Protein AF-A0AAD5PTS5-F1 (afdb_monomer_lite)

Secondary structure (DSSP, 8-state):
-PPP--EEEEE--EES-TTT--EEEEEEEEE-STTTTTSPPEEEEEEEESS--SSTHHHHHHHHHHHHHHHHH----

Organism: NCBI:txid1820382

Structure (mmCIF, N/CA/C/O backbone):
data_AF-A0AAD5PTS5-F1
#
_entry.id   AF-A0AAD5PTS5-F1
#
loop_
_atom_site.group_PDB
_atom_site.id
_atom_site.type_symbol
_atom_site.l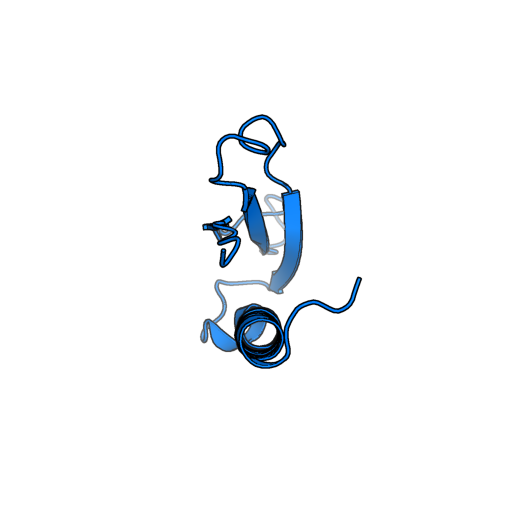abel_atom_id
_atom_site.label_alt_id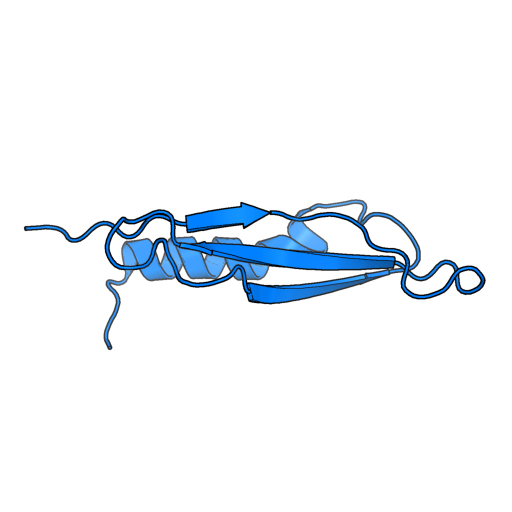
_atom_site.label_comp_id
_atom_site.label_asym_id
_atom_site.label_entity_id
_atom_site.label_seq_id
_atom_site.pdbx_PDB_ins_code
_atom_site.Cartn_x
_atom_site.Cartn_y
_atom_site.Cartn_z
_atom_site.occupancy
_atom_site.B_iso_or_equiv
_atom_site.auth_seq_id
_atom_site.auth_comp_id
_atom_site.auth_asym_id
_atom_site.auth_atom_id
_atom_site.pdbx_PDB_model_num
ATOM 1 N N . MET A 1 1 ? -14.516 -4.123 24.711 1.00 53.06 1 MET A N 1
ATOM 2 C CA . MET A 1 1 ? -14.907 -3.299 23.547 1.00 53.06 1 MET A CA 1
ATOM 3 C C . MET A 1 1 ? -13.822 -3.466 22.488 1.00 53.06 1 MET A C 1
ATOM 5 O O . MET A 1 1 ? -12.661 -3.263 22.825 1.00 53.06 1 MET A O 1
ATOM 9 N N . LEU A 1 2 ? -14.151 -3.933 21.280 1.00 58.25 2 LEU A N 1
ATOM 10 C CA . LEU A 1 2 ? -13.171 -4.066 20.192 1.00 58.25 2 LEU A CA 1
ATOM 11 C C . LEU A 1 2 ? -12.824 -2.666 19.673 1.00 58.25 2 LEU A C 1
ATOM 13 O O . LEU A 1 2 ? -13.722 -1.917 19.297 1.00 58.25 2 LEU A O 1
ATOM 17 N N . LYS A 1 3 ? -11.538 -2.301 19.689 1.00 73.44 3 LYS A N 1
ATOM 18 C CA . LYS A 1 3 ? -11.055 -1.081 19.032 1.00 73.44 3 LYS A CA 1
ATOM 19 C C . LYS A 1 3 ? -10.801 -1.418 17.567 1.00 73.44 3 LYS A C 1
ATOM 21 O O . LYS A 1 3 ? -9.978 -2.280 17.277 1.00 73.44 3 LYS A O 1
ATOM 26 N N . VAL A 1 4 ? -11.542 -0.776 16.672 1.00 81.94 4 VAL A N 1
ATOM 27 C CA . VAL A 1 4 ? -11.354 -0.891 15.223 1.00 81.94 4 VAL A CA 1
ATOM 28 C C . VAL A 1 4 ? -10.441 0.246 14.785 1.00 81.94 4 VAL A C 1
ATOM 30 O O . VAL A 1 4 ? -10.674 1.383 15.189 1.00 81.94 4 VAL A O 1
ATOM 33 N N . ILE A 1 5 ? -9.423 -0.074 13.984 1.00 84.69 5 ILE A N 1
ATOM 34 C CA . ILE A 1 5 ? -8.583 0.914 13.304 1.00 84.69 5 ILE A CA 1
ATOM 35 C C . ILE A 1 5 ? -8.885 0.830 11.808 1.00 84.69 5 ILE A C 1
ATOM 37 O O . ILE A 1 5 ? -8.900 -0.260 11.237 1.00 84.69 5 ILE A O 1
ATOM 41 N N . ARG A 1 6 ? -9.161 1.969 11.182 1.00 89.19 6 ARG A N 1
ATOM 42 C CA . ARG A 1 6 ? -9.493 2.108 9.765 1.00 89.19 6 ARG A CA 1
ATOM 43 C C . ARG A 1 6 ? -8.425 2.931 9.068 1.00 89.19 6 ARG A C 1
ATOM 45 O O . ARG A 1 6 ? -8.011 3.988 9.547 1.00 89.19 6 ARG A O 1
ATOM 52 N N . PHE A 1 7 ? -8.050 2.461 7.890 1.00 89.62 7 PHE A N 1
ATOM 53 C CA . PHE A 1 7 ? -7.052 3.083 7.039 1.00 89.62 7 PHE A CA 1
ATOM 54 C C . PHE A 1 7 ? -7.628 3.326 5.648 1.00 89.62 7 PHE A C 1
ATOM 56 O O . PHE A 1 7 ? -8.469 2.565 5.170 1.00 89.62 7 PHE A O 1
ATOM 63 N N . LEU A 1 8 ? -7.147 4.378 4.999 1.00 92.75 8 LEU A N 1
ATOM 64 C CA . LEU A 1 8 ? -7.288 4.599 3.568 1.00 92.75 8 LEU A CA 1
ATOM 65 C C . LEU A 1 8 ? -5.962 4.227 2.915 1.00 92.75 8 LEU A C 1
ATOM 67 O O . LEU A 1 8 ? -4.927 4.792 3.273 1.00 92.75 8 LEU A O 1
ATOM 71 N N . ILE A 1 9 ? -6.010 3.290 1.973 1.00 92.75 9 ILE A N 1
ATOM 72 C CA . ILE A 1 9 ? -4.849 2.850 1.203 1.00 92.75 9 ILE A CA 1
ATOM 73 C C . ILE A 1 9 ? -4.978 3.386 -0.217 1.00 92.75 9 ILE A C 1
ATOM 75 O O . ILE A 1 9 ? -6.042 3.268 -0.826 1.00 92.75 9 ILE A O 1
ATOM 79 N N . ASN A 1 10 ? -3.905 3.978 -0.733 1.00 91.44 10 ASN A N 1
ATOM 80 C CA . ASN A 1 10 ? -3.844 4.484 -2.097 1.00 91.44 10 ASN A CA 1
ATOM 81 C C . ASN A 1 10 ? -2.540 4.066 -2.778 1.00 91.44 10 ASN A C 1
ATOM 83 O O . ASN A 1 10 ? -1.496 3.976 -2.134 1.00 91.44 10 ASN A O 1
ATOM 87 N N . THR A 1 11 ? -2.603 3.843 -4.087 1.00 89.69 11 THR A N 1
ATOM 88 C CA . THR A 1 11 ? -1.440 3.517 -4.915 1.00 89.69 11 THR A CA 1
ATOM 89 C C . THR A 1 11 ? -1.592 4.235 -6.246 1.00 89.69 11 THR A C 1
ATOM 91 O O . THR A 1 11 ? -2.576 3.996 -6.945 1.00 89.69 11 THR A O 1
ATOM 94 N N . ASP A 1 12 ? -0.636 5.084 -6.612 1.00 85.31 12 ASP A N 1
ATOM 95 C CA . ASP A 1 12 ? -0.631 5.755 -7.914 1.00 85.31 12 ASP A CA 1
ATOM 96 C C . ASP A 1 12 ? 0.784 5.811 -8.494 1.00 85.31 12 ASP A C 1
ATOM 98 O O . ASP A 1 12 ? 1.763 5.834 -7.749 1.00 85.31 12 ASP A O 1
ATOM 102 N N . GLY A 1 13 ? 0.892 5.785 -9.820 1.00 85.25 13 GLY A N 1
ATOM 103 C CA . GLY A 1 13 ? 2.168 5.791 -10.527 1.00 85.25 13 GLY A CA 1
ATOM 104 C C . GLY A 1 13 ? 2.736 7.200 -10.643 1.00 85.25 13 GLY A C 1
ATOM 105 O O . GLY A 1 13 ? 2.099 8.093 -11.197 1.00 85.25 13 GLY A O 1
ATOM 106 N N . LEU A 1 14 ? 3.965 7.394 -10.173 1.00 88.25 14 LEU A N 1
ATOM 107 C CA . LEU A 1 14 ? 4.692 8.657 -10.265 1.00 88.25 14 LEU A CA 1
ATOM 108 C C . LEU A 1 14 ? 5.959 8.470 -11.099 1.00 88.25 14 LEU A C 1
ATOM 110 O O . LEU A 1 14 ? 6.806 7.630 -10.795 1.00 88.25 14 LEU A O 1
ATOM 114 N N . SER A 1 15 ? 6.118 9.283 -12.142 1.00 86.62 15 SER A N 1
ATOM 115 C CA . SER A 1 15 ? 7.362 9.331 -12.914 1.00 86.62 15 SER A CA 1
ATOM 116 C C . SER A 1 15 ? 8.482 9.947 -12.077 1.00 86.62 15 SER A C 1
ATOM 118 O O . SER A 1 15 ? 8.353 11.079 -11.611 1.00 86.62 15 SER A O 1
ATOM 120 N N . VAL A 1 16 ? 9.602 9.235 -11.930 1.00 82.50 16 VAL A N 1
ATOM 121 C CA . VAL A 1 16 ? 10.747 9.694 -11.118 1.00 82.50 16 VAL A CA 1
ATOM 122 C C . VAL A 1 16 ? 11.560 10.759 -11.856 1.00 82.50 16 VAL A C 1
ATOM 124 O O . VAL A 1 16 ? 11.999 11.741 -11.265 1.00 82.50 16 VAL A O 1
ATOM 127 N N . ALA A 1 17 ? 11.752 10.590 -13.167 1.00 81.56 17 ALA A N 1
ATOM 128 C CA . ALA A 1 17 ? 12.426 11.566 -14.016 1.00 81.56 17 ALA A CA 1
ATOM 129 C C . ALA A 1 17 ? 11.881 11.505 -15.447 1.00 81.56 17 ALA A C 1
ATOM 131 O O . ALA A 1 17 ? 11.631 10.426 -15.980 1.00 81.56 17 ALA A O 1
ATOM 132 N N . LYS A 1 18 ? 11.747 12.670 -16.097 1.00 69.75 18 LYS A N 1
ATOM 133 C CA . LYS A 1 18 ? 11.129 12.814 -17.432 1.00 69.75 18 LYS A CA 1
ATOM 134 C C . LYS A 1 18 ? 11.739 11.926 -18.528 1.00 69.75 18 LYS A C 1
ATOM 136 O O . LYS A 1 18 ? 11.039 11.616 -19.481 1.00 69.75 18 LYS A O 1
ATOM 141 N N . ALA A 1 19 ? 13.011 11.542 -18.412 1.00 73.31 19 ALA A N 1
ATOM 142 C CA . ALA A 1 19 ? 13.747 10.841 -19.468 1.00 73.31 19 ALA A CA 1
ATOM 143 C C . ALA A 1 19 ? 14.136 9.388 -19.134 1.00 73.31 19 ALA A C 1
ATOM 145 O O . ALA A 1 19 ? 14.656 8.697 -20.002 1.00 73.31 19 ALA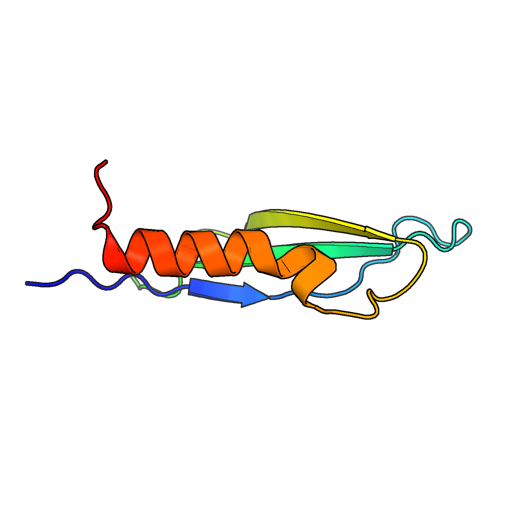 A O 1
ATOM 146 N N . SER A 1 20 ? 13.911 8.903 -17.905 1.00 77.12 20 SER A N 1
ATOM 147 C CA . SER A 1 20 ? 14.371 7.562 -17.502 1.00 77.12 20 SER A CA 1
ATOM 148 C C . SER A 1 20 ? 13.376 6.444 -17.815 1.00 77.12 20 SER A C 1
ATOM 150 O O . SER A 1 20 ? 13.729 5.272 -17.720 1.00 77.12 20 SER A O 1
ATOM 152 N N . GLY A 1 21 ? 12.114 6.787 -18.099 1.00 82.19 21 GLY A N 1
ATOM 153 C CA . GLY A 1 21 ? 11.010 5.821 -18.149 1.00 82.19 21 GLY A CA 1
ATOM 154 C C . GLY A 1 21 ? 10.701 5.161 -16.796 1.00 82.19 21 GLY A C 1
ATOM 155 O O . GLY A 1 21 ? 9.790 4.345 -16.718 1.00 82.19 21 GLY A O 1
ATOM 156 N N . SER A 1 22 ? 11.437 5.512 -15.735 1.00 91.12 22 SER A N 1
ATOM 157 C CA . SER A 1 22 ? 11.284 4.940 -14.401 1.00 91.12 22 SER A CA 1
ATOM 158 C C . SER A 1 22 ? 10.074 5.536 -13.694 1.00 91.12 22 SER A C 1
ATOM 160 O O . SER A 1 22 ? 9.891 6.760 -13.639 1.00 91.12 22 SER A O 1
ATOM 162 N N . GLN A 1 23 ? 9.265 4.648 -13.138 1.00 92.00 23 GLN A N 1
ATOM 163 C CA . GLN A 1 23 ? 8.044 4.934 -12.413 1.00 92.00 23 GLN A CA 1
ATOM 164 C C . GLN A 1 23 ? 8.127 4.275 -11.041 1.00 92.00 23 GLN A C 1
ATOM 166 O O . GLN A 1 23 ? 8.625 3.155 -10.893 1.00 9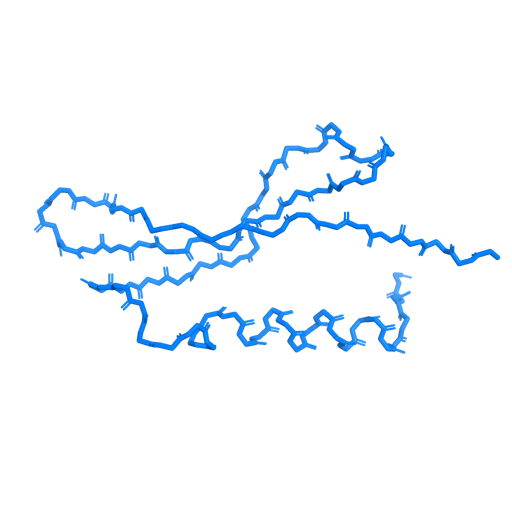2.00 23 GLN A O 1
ATOM 171 N N . VAL A 1 24 ? 7.613 4.974 -10.038 1.00 92.75 24 VAL A N 1
ATOM 172 C CA . VAL A 1 24 ? 7.398 4.421 -8.705 1.00 92.75 24 VAL A CA 1
ATOM 173 C C . VAL A 1 24 ? 5.915 4.364 -8.405 1.00 92.75 24 VAL A C 1
ATOM 175 O O . VAL A 1 24 ? 5.152 5.234 -8.812 1.00 92.75 24 VAL A O 1
ATOM 178 N N . TYR A 1 25 ? 5.525 3.336 -7.671 1.00 92.44 25 TYR A N 1
ATOM 179 C CA . TYR A 1 25 ? 4.167 3.118 -7.201 1.00 92.44 25 TYR A CA 1
ATOM 180 C C . TYR A 1 25 ? 4.223 3.025 -5.672 1.00 92.44 25 TYR A C 1
ATOM 182 O O . TYR A 1 25 ? 4.400 1.930 -5.129 1.00 92.44 25 TYR A O 1
ATOM 190 N N . PRO A 1 26 ? 4.183 4.163 -4.954 1.00 93.19 26 PRO A N 1
ATOM 191 C CA . PRO A 1 26 ? 4.126 4.162 -3.500 1.00 93.19 26 PRO A CA 1
ATOM 192 C C . PRO A 1 26 ? 2.794 3.595 -3.003 1.00 93.19 26 PRO A C 1
ATOM 194 O O . PRO A 1 26 ? 1.727 3.954 -3.502 1.00 93.19 26 PRO A O 1
ATOM 197 N N . ILE A 1 27 ? 2.863 2.768 -1.963 1.00 93.69 27 ILE A N 1
ATOM 198 C CA . ILE A 1 27 ? 1.706 2.358 -1.169 1.00 93.69 27 ILE A CA 1
ATOM 199 C C . ILE A 1 27 ? 1.540 3.385 -0.058 1.00 93.69 27 ILE A C 1
ATOM 201 O O . ILE A 1 27 ? 2.304 3.419 0.910 1.00 93.69 27 ILE A O 1
ATOM 205 N N . GLN A 1 28 ? 0.565 4.264 -0.237 1.00 94.31 28 GLN A N 1
ATOM 206 C CA . GLN A 1 28 ? 0.255 5.347 0.679 1.00 94.31 28 GLN A CA 1
ATOM 207 C C . GLN A 1 28 ? -0.827 4.908 1.660 1.00 94.31 28 GLN A C 1
ATOM 209 O O . GLN A 1 28 ? -1.794 4.248 1.283 1.00 94.31 28 GLN A O 1
ATOM 214 N N . CYS A 1 29 ? -0.684 5.327 2.909 1.00 93.62 29 CYS A N 1
ATOM 215 C CA . CYS A 1 29 ? -1.622 5.057 3.982 1.00 93.62 29 CYS A CA 1
ATOM 216 C C . CYS A 1 29 ? -2.026 6.353 4.676 1.00 93.62 29 CYS A C 1
ATOM 218 O O . CYS A 1 29 ? -1.203 7.247 4.886 1.00 93.62 29 CYS A O 1
ATOM 220 N N . LYS A 1 30 ? -3.297 6.446 5.063 1.00 94.44 30 LYS A N 1
ATOM 221 C CA . LYS A 1 30 ? -3.809 7.496 5.944 1.00 94.44 30 LYS A CA 1
ATOM 222 C C . LYS A 1 30 ? -4.759 6.889 6.968 1.00 94.44 30 LYS A C 1
ATOM 224 O O . LYS A 1 30 ? -5.642 6.113 6.610 1.00 94.44 30 LYS A O 1
ATOM 229 N N . PHE A 1 31 ? -4.630 7.288 8.229 1.00 92.38 31 PHE A N 1
ATOM 230 C CA . PHE A 1 31 ? -5.618 6.945 9.248 1.00 92.38 31 PHE A CA 1
ATOM 231 C C . PHE A 1 31 ? -6.973 7.586 8.929 1.00 92.38 31 PHE A C 1
ATOM 233 O O . PHE A 1 31 ? -7.057 8.769 8.588 1.00 92.38 31 PHE A O 1
ATOM 240 N N . PHE A 1 32 ? -8.040 6.802 9.056 1.00 89.12 32 PHE A N 1
ATOM 241 C CA . PHE A 1 32 ? -9.412 7.269 8.860 1.00 89.12 32 PHE A CA 1
ATOM 242 C C . PHE A 1 32 ? -10.131 7.570 10.184 1.00 89.12 32 PHE A C 1
ATOM 244 O O . PHE A 1 32 ? -11.134 8.278 10.195 1.00 89.12 32 PHE A O 1
ATOM 251 N N . ASP A 1 33 ? -9.641 7.055 11.314 1.00 83.62 33 ASP A N 1
ATOM 252 C CA . ASP A 1 33 ? -10.293 7.269 12.606 1.00 83.62 33 ASP A CA 1
ATOM 253 C C . ASP A 1 33 ? -10.047 8.660 13.187 1.00 83.62 33 ASP A C 1
ATOM 255 O O . ASP A 1 33 ? -8.928 9.166 13.167 1.00 83.62 33 ASP A O 1
ATOM 259 N N . ASN A 1 34 ? -11.088 9.235 13.803 1.00 74.62 34 ASN A N 1
ATOM 260 C CA . ASN A 1 34 ? -11.088 10.592 14.366 1.00 74.62 34 ASN A CA 1
ATOM 261 C C . ASN A 1 34 ? -9.892 10.892 15.282 1.00 74.62 34 ASN A C 1
ATOM 263 O O . ASN A 1 34 ? -9.370 12.001 15.251 1.00 74.62 34 ASN A O 1
ATOM 267 N N . ALA A 1 35 ? -9.431 9.917 16.073 1.00 83.81 35 ALA A N 1
ATOM 268 C CA . ALA A 1 35 ? -8.295 10.106 16.978 1.00 83.81 35 ALA A CA 1
ATOM 269 C C . ALA A 1 35 ? -6.962 10.346 16.243 1.00 83.81 35 ALA A C 1
ATOM 271 O O . ALA A 1 35 ? -6.050 10.939 16.811 1.00 83.81 35 ALA A O 1
ATOM 272 N N . MET A 1 36 ? -6.846 9.893 14.992 1.00 85.25 36 MET A N 1
ATOM 273 C CA . MET A 1 36 ? -5.635 9.980 14.170 1.00 85.25 36 MET A CA 1
ATOM 274 C C . MET A 1 36 ? -5.889 10.667 12.820 1.00 85.25 36 MET A C 1
ATOM 276 O O . MET A 1 36 ? -5.019 10.673 11.957 1.00 85.25 36 MET A O 1
ATOM 280 N N . MET A 1 37 ? -7.052 11.295 12.630 1.00 83.38 37 MET A N 1
ATOM 281 C CA . MET A 1 37 ? -7.470 11.885 11.351 1.00 83.38 37 MET A CA 1
ATOM 282 C C . MET A 1 37 ? -6.533 12.998 10.856 1.00 83.38 37 MET A C 1
ATOM 284 O O . MET A 1 37 ? -6.383 13.196 9.649 1.00 83.38 37 MET A O 1
ATOM 288 N N . ASN A 1 38 ? -5.892 13.705 11.793 1.00 89.94 38 ASN A N 1
ATOM 289 C CA . ASN A 1 38 ? -4.931 14.773 11.511 1.00 89.94 38 ASN A CA 1
ATOM 290 C C . ASN A 1 38 ? -3.526 14.250 11.183 1.00 89.94 38 ASN A C 1
ATOM 292 O O . ASN A 1 38 ? -2.654 15.041 10.826 1.00 89.94 38 ASN A O 1
ATOM 296 N N . TRP A 1 39 ? -3.285 12.943 11.305 1.00 92.62 39 TRP A N 1
ATOM 297 C CA . TRP A 1 39 ? -2.014 12.357 10.905 1.00 92.62 39 TRP A CA 1
ATOM 298 C C . TRP A 1 39 ? -1.876 12.437 9.373 1.00 92.62 39 TRP A C 1
ATOM 300 O O . TRP A 1 39 ? -2.792 12.019 8.650 1.00 92.62 39 TRP A O 1
ATOM 310 N N . PRO A 1 40 ? -0.768 12.991 8.847 1.00 92.75 40 PRO A N 1
ATOM 311 C CA . PRO A 1 40 ? -0.589 13.148 7.409 1.00 92.75 40 PRO A CA 1
ATOM 312 C C . PRO A 1 40 ? -0.454 11.783 6.715 1.00 92.75 40 PRO A C 1
ATOM 314 O O . PRO A 1 40 ? 0.046 10.837 7.324 1.00 92.75 40 PRO A O 1
ATOM 317 N N . PRO A 1 41 ? -0.855 11.651 5.437 1.00 93.00 41 PRO A N 1
ATOM 318 C CA . PRO A 1 41 ? -0.572 10.442 4.675 1.00 93.00 41 PRO A CA 1
ATOM 319 C C . PRO A 1 41 ? 0.921 10.094 4.700 1.00 93.00 41 PRO A C 1
ATOM 321 O O . PRO A 1 41 ? 1.769 10.984 4.612 1.00 93.00 41 PRO A O 1
ATOM 324 N N . PHE A 1 42 ? 1.239 8.807 4.791 1.00 92.88 42 PHE A N 1
ATOM 325 C CA . PHE A 1 42 ? 2.611 8.301 4.822 1.00 92.88 42 PHE A CA 1
ATOM 326 C C . PHE A 1 42 ? 2.787 7.138 3.845 1.00 92.88 42 PHE A C 1
ATOM 328 O O . PHE A 1 42 ? 1.818 6.499 3.439 1.00 92.88 42 PHE A O 1
ATOM 335 N N . ILE A 1 43 ? 4.029 6.881 3.440 1.00 93.06 43 ILE A N 1
ATOM 336 C CA . ILE A 1 43 ? 4.375 5.775 2.541 1.00 93.06 43 ILE A CA 1
ATOM 337 C C . ILE A 1 43 ? 4.739 4.563 3.401 1.00 93.06 43 ILE A C 1
ATOM 339 O O . ILE A 1 43 ? 5.583 4.678 4.285 1.00 93.06 43 ILE A O 1
ATOM 343 N N . MET A 1 44 ? 4.105 3.420 3.144 1.00 91.81 44 MET A N 1
ATOM 344 C CA . MET A 1 44 ? 4.410 2.150 3.818 1.00 91.81 44 MET A CA 1
ATOM 345 C C . MET A 1 44 ? 5.431 1.325 3.036 1.00 91.81 44 MET A C 1
ATOM 347 O O . MET A 1 44 ? 6.343 0.750 3.617 1.00 91.81 44 MET A O 1
ATOM 351 N N . ALA A 1 45 ? 5.284 1.290 1.712 1.00 90.69 45 ALA A N 1
ATOM 352 C CA . ALA A 1 45 ? 6.172 0.580 0.803 1.00 90.69 45 ALA A CA 1
ATOM 353 C C . ALA A 1 45 ? 6.179 1.258 -0.573 1.00 90.69 45 ALA A C 1
ATOM 355 O O . ALA A 1 45 ? 5.391 2.171 -0.839 1.00 90.69 45 ALA A O 1
ATOM 356 N N . MET A 1 46 ? 7.077 0.825 -1.453 1.00 90.75 46 MET A N 1
ATOM 357 C CA . MET A 1 46 ? 7.243 1.409 -2.779 1.00 90.75 46 MET A CA 1
ATOM 358 C C . MET A 1 46 ? 7.689 0.350 -3.777 1.00 90.75 46 MET A C 1
ATOM 360 O O . MET A 1 46 ? 8.714 -0.297 -3.581 1.00 90.75 46 MET A O 1
ATOM 364 N N . TYR A 1 47 ? 6.950 0.232 -4.875 1.00 92.38 47 TYR A N 1
ATOM 365 C CA . TYR A 1 47 ? 7.399 -0.504 -6.051 1.00 92.38 47 TYR A CA 1
ATOM 366 C C . TYR A 1 47 ? 8.102 0.432 -7.028 1.00 92.38 47 TYR A C 1
ATOM 368 O O . TYR A 1 47 ? 7.711 1.593 -7.166 1.00 92.38 47 TYR A O 1
ATOM 376 N N . HIS A 1 48 ? 9.112 -0.077 -7.729 1.00 92.69 48 HIS A N 1
ATOM 377 C CA . HIS A 1 48 ? 9.782 0.631 -8.813 1.00 92.69 48 HIS A CA 1
ATOM 378 C C . HIS A 1 48 ? 9.795 -0.232 -10.077 1.00 92.69 48 HIS A C 1
ATOM 380 O O . HIS A 1 48 ? 10.015 -1.441 -10.024 1.00 92.69 48 HIS A O 1
ATOM 386 N N . GLY A 1 49 ? 9.602 0.397 -11.230 1.00 91.19 49 GLY A N 1
ATOM 387 C CA . GLY A 1 49 ? 9.636 -0.288 -12.515 1.00 91.19 49 GLY A CA 1
ATOM 388 C C . GLY A 1 49 ? 9.670 0.692 -13.677 1.00 91.19 49 GLY A C 1
ATOM 389 O O . GLY A 1 49 ? 9.557 1.899 -13.499 1.00 91.19 49 GLY A O 1
ATOM 390 N N . TYR A 1 50 ? 9.820 0.175 -14.892 1.00 91.38 50 TYR A N 1
ATOM 391 C CA . TYR A 1 50 ? 9.782 0.994 -16.114 1.00 91.38 50 TYR A CA 1
ATOM 392 C C . TYR A 1 50 ? 8.373 1.101 -16.719 1.00 91.38 50 TYR A C 1
ATOM 394 O O . TYR A 1 50 ? 8.159 1.749 -17.740 1.00 91.38 50 TYR A O 1
ATOM 402 N N . SER A 1 51 ? 7.396 0.443 -16.097 1.00 87.50 51 SER A N 1
ATOM 403 C CA . SER A 1 51 ? 5.993 0.449 -16.490 1.00 87.50 51 SER A CA 1
ATOM 404 C C . SER A 1 51 ? 5.117 0.140 -15.283 1.00 87.50 51 SER A C 1
ATOM 406 O O . SER A 1 51 ? 5.610 -0.305 -14.245 1.00 87.50 51 SER A O 1
ATOM 408 N N . LYS A 1 52 ? 3.800 0.286 -15.456 1.00 86.06 52 LYS A N 1
ATOM 409 C CA . LYS A 1 52 ? 2.825 -0.252 -14.508 1.00 86.06 52 LYS A CA 1
ATOM 410 C C . LYS A 1 52 ? 3.091 -1.746 -14.275 1.00 86.06 52 LYS A C 1
ATOM 412 O O . LYS A 1 52 ? 3.303 -2.459 -15.265 1.00 86.06 52 LYS A O 1
ATOM 417 N N . PRO A 1 53 ? 3.088 -2.223 -13.016 1.00 87.62 53 PRO A N 1
ATOM 418 C CA . PRO A 1 53 ? 3.194 -3.648 -12.737 1.00 87.62 53 PRO A CA 1
ATOM 419 C C . PRO A 1 53 ? 2.056 -4.395 -13.440 1.00 87.62 53 PRO A C 1
ATOM 421 O O . PRO A 1 53 ? 0.921 -3.912 -13.509 1.00 87.62 53 PRO A O 1
ATOM 424 N N . LYS A 1 54 ? 2.372 -5.562 -14.011 1.00 91.69 54 LYS A N 1
ATOM 425 C CA . LYS A 1 54 ? 1.380 -6.387 -14.721 1.00 91.69 54 LYS A CA 1
ATOM 426 C C . LYS A 1 54 ? 0.412 -7.042 -13.745 1.00 91.69 54 LYS A C 1
ATOM 428 O O . LYS A 1 54 ? -0.739 -7.277 -14.103 1.00 91.69 54 LYS A O 1
ATOM 433 N N . ASN A 1 55 ? 0.886 -7.322 -12.535 1.00 92.44 55 ASN A N 1
ATOM 434 C CA . ASN A 1 55 ? 0.106 -7.892 -11.460 1.00 92.44 55 ASN A CA 1
ATOM 435 C C . ASN A 1 55 ? 0.210 -6.989 -10.225 1.00 92.44 55 ASN A C 1
ATOM 437 O O . ASN A 1 55 ? 1.292 -6.576 -9.826 1.00 92.44 55 ASN A O 1
ATOM 441 N N . THR A 1 56 ? -0.923 -6.671 -9.604 1.00 89.62 56 THR A N 1
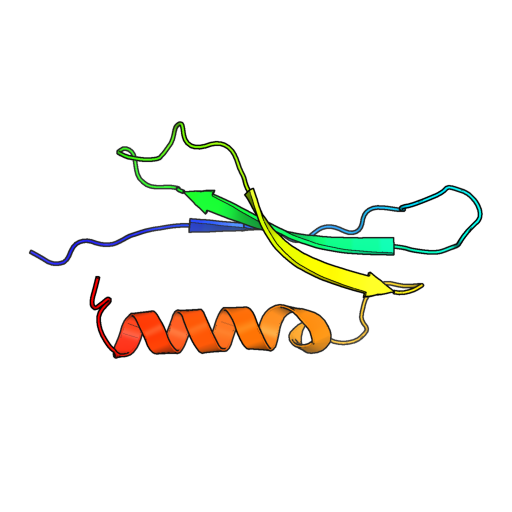ATOM 442 C CA . THR A 1 56 ? -0.956 -5.876 -8.371 1.00 89.62 56 THR A CA 1
ATOM 443 C C . THR A 1 56 ? -0.277 -6.590 -7.200 1.00 89.62 56 THR A C 1
ATOM 445 O O . THR A 1 56 ? 0.289 -5.933 -6.327 1.00 89.62 56 THR A O 1
ATOM 448 N N . ASN A 1 57 ? -0.268 -7.924 -7.205 1.00 92.56 57 ASN A N 1
ATOM 449 C CA . ASN A 1 57 ? 0.406 -8.711 -6.175 1.00 92.56 57 ASN A CA 1
ATOM 450 C C . ASN A 1 57 ? 1.921 -8.475 -6.157 1.00 92.56 57 ASN A C 1
ATOM 452 O O . ASN A 1 57 ? 2.502 -8.539 -5.084 1.00 92.56 57 ASN A O 1
ATOM 456 N N . ASP A 1 58 ? 2.526 -8.067 -7.282 1.00 89.81 58 ASP A N 1
ATOM 457 C CA . ASP A 1 58 ? 3.965 -7.766 -7.378 1.00 89.81 58 ASP A CA 1
ATOM 458 C C . ASP A 1 58 ? 4.428 -6.690 -6.374 1.00 89.81 58 ASP A C 1
ATOM 460 O O . ASP A 1 58 ? 5.626 -6.520 -6.157 1.00 89.81 58 ASP A O 1
ATOM 464 N N . TYR A 1 59 ? 3.497 -5.929 -5.786 1.00 89.56 59 TYR A N 1
ATOM 465 C CA . TYR A 1 59 ? 3.808 -4.926 -4.770 1.00 89.56 59 TYR A CA 1
ATOM 466 C C . TYR A 1 59 ? 2.834 -4.866 -3.589 1.00 89.56 59 TYR A C 1
ATOM 468 O O . TYR A 1 59 ? 3.202 -4.346 -2.540 1.00 89.56 59 TYR A O 1
ATOM 476 N N . MET A 1 60 ? 1.604 -5.369 -3.725 1.00 91.38 60 MET A N 1
ATOM 477 C CA . MET A 1 60 ? 0.605 -5.336 -2.647 1.00 91.38 60 MET A CA 1
ATOM 478 C C . MET A 1 60 ? 0.565 -6.607 -1.797 1.00 91.38 60 MET A C 1
ATOM 480 O O . MET A 1 60 ? -0.033 -6.573 -0.723 1.00 91.38 60 MET A O 1
ATOM 484 N N . GLU A 1 61 ? 1.138 -7.719 -2.268 1.00 93.06 61 GLU A N 1
ATOM 485 C CA . GLU A 1 61 ? 0.970 -9.029 -1.628 1.00 93.06 61 GLU A CA 1
ATOM 486 C C . GLU A 1 61 ? 1.473 -9.039 -0.183 1.00 93.06 61 GLU A C 1
ATOM 488 O O . GLU A 1 61 ? 0.710 -9.383 0.721 1.00 93.06 61 GLU A O 1
ATOM 493 N N . ASP A 1 62 ? 2.701 -8.571 0.050 1.00 91.44 62 ASP A N 1
ATOM 494 C CA . ASP A 1 62 ? 3.293 -8.515 1.391 1.00 91.44 62 ASP A CA 1
ATOM 495 C C . ASP A 1 62 ? 2.438 -7.680 2.355 1.00 91.44 62 ASP A C 1
ATOM 497 O O . ASP A 1 62 ? 2.119 -8.126 3.458 1.00 91.44 62 ASP A O 1
ATOM 501 N N . PHE A 1 63 ? 1.981 -6.504 1.908 1.00 90.31 63 PHE A N 1
ATOM 502 C CA . PHE A 1 63 ? 1.120 -5.624 2.701 1.00 90.31 63 PHE A CA 1
ATOM 503 C C . PHE A 1 63 ? -0.224 -6.281 3.052 1.00 90.31 63 PHE A C 1
ATOM 505 O O . PHE A 1 63 ? -0.668 -6.217 4.200 1.00 90.31 63 PHE A O 1
ATOM 512 N N . ILE A 1 64 ? -0.890 -6.910 2.079 1.00 92.00 64 ILE A N 1
ATOM 513 C CA . ILE A 1 64 ? -2.194 -7.554 2.296 1.00 92.00 64 ILE A CA 1
ATOM 514 C C . ILE A 1 64 ? -2.047 -8.743 3.249 1.00 92.00 64 ILE A C 1
ATOM 516 O O . ILE A 1 64 ? -2.851 -8.887 4.174 1.00 92.00 64 ILE A O 1
ATOM 520 N N . ASN A 1 65 ? -1.019 -9.567 3.053 1.00 93.56 65 ASN A N 1
ATOM 521 C CA . ASN A 1 65 ? -0.758 -10.732 3.892 1.00 93.56 65 ASN A CA 1
ATOM 522 C C . ASN A 1 65 ? -0.476 -10.323 5.343 1.00 93.56 65 ASN A C 1
ATOM 524 O O . ASN A 1 65 ? -1.065 -10.899 6.263 1.00 93.56 65 ASN A O 1
ATOM 528 N N . GLU A 1 66 ? 0.342 -9.290 5.557 1.00 90.31 66 GLU A N 1
ATOM 529 C CA . GLU A 1 66 ? 0.597 -8.745 6.892 1.00 90.31 66 GLU A CA 1
ATOM 530 C C . GLU A 1 66 ? -0.684 -8.175 7.521 1.00 90.31 66 GLU A C 1
ATOM 532 O O . GLU A 1 66 ? -0.993 -8.473 8.677 1.00 90.31 66 GLU A O 1
ATOM 537 N N . ALA A 1 67 ? -1.484 -7.414 6.768 1.00 88.62 67 ALA A N 1
ATOM 538 C CA . ALA A 1 67 ? -2.733 -6.841 7.270 1.00 88.62 67 ALA A CA 1
ATOM 539 C C . ALA A 1 67 ? -3.729 -7.926 7.723 1.00 88.62 67 ALA A C 1
ATOM 541 O O . ALA A 1 67 ? -4.313 -7.818 8.808 1.00 88.62 67 ALA A O 1
ATOM 542 N N . ILE A 1 68 ? -3.881 -8.998 6.937 1.00 90.94 68 ILE A N 1
ATOM 543 C CA . ILE A 1 68 ? -4.709 -10.162 7.289 1.00 90.94 68 ILE A CA 1
ATOM 544 C C . ILE A 1 68 ? -4.147 -10.850 8.538 1.00 90.94 68 ILE A C 1
ATOM 546 O O . ILE A 1 68 ? -4.889 -11.144 9.482 1.00 90.94 68 ILE A O 1
ATOM 550 N N . GLN A 1 69 ? -2.831 -11.076 8.580 1.00 91.31 69 GLN A N 1
ATOM 551 C CA . GLN A 1 69 ? -2.174 -11.699 9.724 1.00 91.31 69 GLN A CA 1
ATOM 552 C C . GLN A 1 69 ? -2.409 -10.894 11.007 1.00 91.31 69 GLN A C 1
ATOM 554 O O . GLN A 1 69 ? -2.793 -11.472 12.027 1.00 91.31 69 GLN A O 1
ATOM 559 N N . LEU A 1 70 ? -2.216 -9.575 10.979 1.00 86.81 70 LEU A N 1
ATOM 560 C CA . LEU A 1 70 ? -2.399 -8.691 12.135 1.00 86.81 70 LEU A CA 1
ATOM 561 C C . LEU A 1 70 ? -3.861 -8.622 12.585 1.00 86.81 70 LEU A C 1
ATOM 563 O O . LEU A 1 70 ? -4.137 -8.596 13.790 1.00 86.81 70 LEU A O 1
ATOM 567 N N . GLN A 1 71 ? -4.804 -8.662 11.639 1.00 85.38 71 GLN A N 1
ATOM 568 C CA . GLN A 1 71 ? -6.231 -8.741 11.945 1.00 85.38 71 GLN A CA 1
ATOM 569 C C . GLN A 1 71 ? -6.571 -10.027 12.714 1.00 85.38 71 GLN A C 1
ATOM 571 O O . GLN A 1 71 ? -7.405 -10.003 13.621 1.00 85.38 71 GLN A O 1
ATOM 576 N N . HIS A 1 72 ? -5.912 -11.142 12.385 1.00 85.50 72 HIS A N 1
ATOM 577 C CA . HIS A 1 72 ? -6.170 -12.445 13.001 1.00 85.50 72 HIS A CA 1
ATOM 578 C C . HIS A 1 72 ? -5.400 -12.654 14.314 1.00 85.50 72 HIS A C 1
AT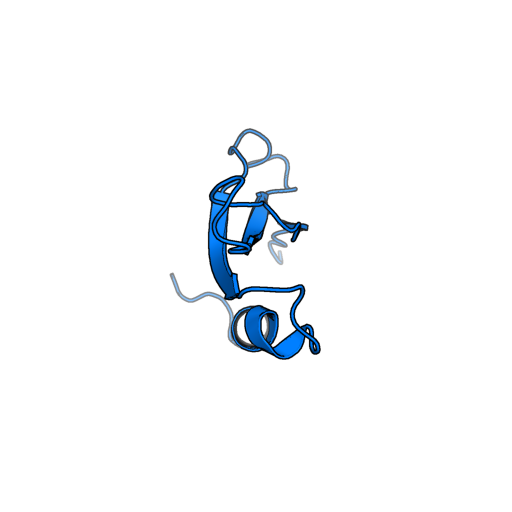OM 580 O O . HIS A 1 72 ? -5.931 -13.236 15.262 1.00 85.50 72 HIS A O 1
ATOM 586 N N . THR A 1 73 ? -4.152 -12.188 14.394 1.00 80.44 73 THR A N 1
ATOM 587 C CA . THR A 1 73 ? -3.234 -12.527 15.498 1.00 80.44 73 THR A CA 1
ATOM 588 C C . THR A 1 73 ? -3.353 -11.624 16.728 1.00 80.44 73 THR A C 1
ATOM 590 O O . THR A 1 73 ? -2.793 -11.964 17.770 1.00 80.44 73 THR A O 1
ATOM 593 N N . LYS A 1 74 ? -4.178 -10.566 16.662 1.00 64.88 74 LYS A N 1
ATOM 594 C CA . LYS A 1 74 ? -4.262 -9.459 17.633 1.00 64.88 74 LYS A CA 1
ATOM 595 C C . LYS A 1 74 ? -2.914 -8.747 17.775 1.00 64.88 74 LYS A C 1
ATOM 597 O O . LYS A 1 74 ? -1.891 -9.350 18.075 1.00 64.88 74 LYS A O 1
ATOM 602 N N . PHE A 1 75 ? -2.932 -7.429 17.626 1.00 64.56 75 PHE A N 1
ATOM 603 C CA . PHE A 1 75 ? -1.745 -6.598 17.795 1.00 64.56 75 PHE A CA 1
ATOM 604 C C . PHE A 1 75 ? -1.195 -6.755 19.227 1.00 64.56 75 PHE A C 1
ATOM 606 O O . PHE A 1 75 ? -1.869 -6.389 20.193 1.00 64.56 75 PHE A O 1
ATOM 613 N N . ARG A 1 76 ? -0.003 -7.345 19.375 1.00 56.38 76 ARG A N 1
ATOM 614 C CA . ARG A 1 76 ? 0.759 -7.347 20.632 1.00 56.38 76 ARG A CA 1
ATOM 615 C C . ARG A 1 76 ? 1.782 -6.219 20.530 1.00 56.38 76 ARG A C 1
ATOM 617 O O . ARG A 1 76 ? 2.824 -6.409 19.915 1.00 56.38 76 ARG A O 1
ATOM 624 N N . ALA A 1 77 ? 1.409 -5.048 21.039 1.00 48.53 77 ALA A N 1
ATOM 625 C CA . ALA A 1 77 ? 2.328 -3.933 21.264 1.00 48.53 77 ALA A CA 1
ATOM 626 C C . ALA A 1 77 ? 3.023 -4.094 22.619 1.00 48.53 77 ALA A C 1
ATOM 628 O O . ALA A 1 77 ? 2.353 -4.614 23.545 1.00 48.53 77 ALA A O 1
#

Foldseek 3Di:
DDDDWDKDWDWDWDDPDPPPLKIKTFTKIATPDPVRNPPDIDTPDMDMDSDPDPDPCVTCVVVVVVVVVCVPVPDDD

pLDDT: mean 86.05, std 9.9, range [48.53, 94.44]

Radius of gyration: 15.24 Å; chains: 1; bounding box: 29×27×43 Å

Sequence (77 aa):
MLKVIRFLINTDGLSVAKASGSQVYPIQCKFFDNAMMNWPPFIMAMYHGYSKPKNTNDYMEDFINEAIQLQHTKFRA